Protein AF-A0A2D7C569-F1 (afdb_monomer_lite)

Foldseek 3Di:
DVVLVVQLVVLVVVLVVLVVVLVVLVVVLVVLVVLLVVLVVVLVVQCVVCVVVVPPVSVVVSVVSNVVSVVVNVVSVVVSVVSVVVSVVSVVVSVVSVVSSVVSVVVVVVVVVVVVVVVVVVVVVVVVVVVVVVVVVVVVVD

pLDDT: mean 93.2, std 8.25, range [52.56, 98.56]

Radius of gyration: 34.79 Å; chains: 1; bounding box: 81×16×100 Å

Structure (mmCIF, N/CA/C/O backbone):
data_AF-A0A2D7C569-F1
#
_entry.id   AF-A0A2D7C569-F1
#
loop_
_atom_site.group_PDB
_atom_site.id
_atom_site.type_symbol
_atom_site.label_atom_id
_atom_site.label_alt_id
_atom_site.label_comp_id
_atom_site.label_asym_id
_atom_site.label_entity_id
_atom_site.label_seq_id
_atom_site.pdbx_PDB_ins_code
_atom_site.Cartn_x
_atom_site.Cartn_y
_atom_site.Cartn_z
_atom_site.occupancy
_atom_site.B_iso_or_equiv
_atom_site.auth_seq_id
_atom_site.auth_comp_id
_atom_site.auth_asym_id
_atom_site.auth_atom_id
_atom_site.pdbx_PDB_model_num
ATOM 1 N N . MET A 1 1 ? -16.279 5.505 28.452 1.00 74.62 1 MET A N 1
ATOM 2 C CA . MET A 1 1 ? -16.668 5.076 27.087 1.00 74.62 1 MET A CA 1
ATOM 3 C C . MET A 1 1 ? -16.057 5.998 26.028 1.00 74.62 1 MET A C 1
ATOM 5 O O . MET A 1 1 ? -15.433 5.485 25.110 1.00 74.62 1 MET A O 1
ATOM 9 N N . LYS A 1 2 ? -16.124 7.328 26.220 1.00 80.00 2 LYS A N 1
ATOM 10 C CA . LYS A 1 2 ? -15.509 8.345 25.340 1.00 80.00 2 LYS A CA 1
ATOM 11 C C . LYS A 1 2 ? -14.019 8.099 25.031 1.00 80.00 2 LYS A C 1
ATOM 13 O O . LYS A 1 2 ? -13.652 8.060 23.868 1.00 80.00 2 LYS A O 1
ATOM 18 N N . THR A 1 3 ? -13.184 7.818 26.037 1.00 91.88 3 THR A N 1
ATOM 19 C CA . THR A 1 3 ? -11.740 7.557 25.838 1.00 91.88 3 THR A CA 1
ATOM 20 C C . THR A 1 3 ? -11.459 6.365 24.920 1.00 91.88 3 THR A C 1
ATOM 22 O O . THR A 1 3 ? -10.627 6.453 24.027 1.00 91.88 3 THR A O 1
ATOM 25 N N . LEU A 1 4 ? -12.184 5.256 25.098 1.00 92.12 4 LEU A N 1
ATOM 26 C CA . LEU A 1 4 ? -12.000 4.048 24.291 1.00 92.12 4 LEU A CA 1
ATOM 27 C C . LEU A 1 4 ? -12.471 4.251 22.842 1.00 92.12 4 LEU A C 1
ATOM 29 O O . LEU A 1 4 ? -11.834 3.769 21.913 1.00 92.12 4 LEU A O 1
ATOM 33 N N . GLN A 1 5 ? -13.541 5.025 22.643 1.00 93.88 5 GLN A N 1
ATOM 34 C CA . GLN A 1 5 ? -13.978 5.444 21.309 1.00 93.88 5 GLN A CA 1
ATOM 35 C C . GLN A 1 5 ? -12.937 6.336 20.623 1.00 93.88 5 GLN A C 1
ATOM 37 O O . GLN A 1 5 ? -12.692 6.167 19.433 1.00 93.88 5 GLN A O 1
ATOM 42 N N . SER A 1 6 ? -12.294 7.252 21.355 1.00 96.75 6 SER A N 1
ATOM 43 C CA . SER A 1 6 ? -11.195 8.059 20.810 1.00 96.75 6 SER A CA 1
ATOM 44 C C . SER A 1 6 ? -10.006 7.193 20.388 1.00 96.75 6 SER A C 1
ATOM 46 O O . SER A 1 6 ? -9.480 7.390 19.297 1.00 96.75 6 SER A O 1
ATOM 48 N N . LEU A 1 7 ? -9.624 6.197 21.196 1.00 96.31 7 LEU A N 1
ATOM 49 C CA . LEU A 1 7 ? -8.563 5.246 20.838 1.00 96.31 7 LEU A CA 1
ATOM 50 C C . LEU A 1 7 ? -8.908 4.450 19.574 1.00 96.31 7 LEU A C 1
ATOM 52 O O . LEU A 1 7 ? -8.073 4.335 18.681 1.00 96.31 7 LEU A O 1
ATOM 56 N N . TYR A 1 8 ? -10.149 3.974 19.451 1.00 97.50 8 TYR A N 1
ATOM 57 C CA . TYR A 1 8 ? -10.613 3.291 18.242 1.00 97.50 8 TYR A CA 1
ATOM 58 C C . TYR A 1 8 ? -10.558 4.191 16.999 1.00 97.50 8 TYR A C 1
ATOM 60 O O . TYR A 1 8 ? -10.099 3.752 15.944 1.00 97.50 8 TYR A O 1
ATOM 68 N N . LYS A 1 9 ? -10.959 5.465 17.116 1.00 97.75 9 LYS A N 1
ATOM 69 C CA . LYS A 1 9 ? -10.851 6.442 16.019 1.00 97.75 9 LYS A CA 1
ATOM 70 C C . LYS A 1 9 ? -9.401 6.663 15.593 1.00 97.75 9 LYS A C 1
ATOM 72 O O . LYS A 1 9 ? -9.109 6.644 14.403 1.00 97.75 9 LYS A O 1
ATOM 77 N N . ILE A 1 10 ? -8.492 6.824 16.555 1.00 97.81 10 ILE A N 1
ATOM 78 C CA . ILE A 1 10 ? -7.057 6.976 16.277 1.00 97.81 10 ILE A CA 1
ATOM 79 C C . ILE A 1 10 ? -6.510 5.729 15.572 1.00 97.81 10 ILE A C 1
ATOM 81 O O . ILE A 1 10 ? -5.794 5.854 14.582 1.00 97.81 10 ILE A O 1
ATOM 85 N N . ALA A 1 11 ? -6.851 4.531 16.054 1.00 97.62 11 ALA A N 1
ATOM 86 C CA . ALA A 1 11 ? -6.409 3.280 15.441 1.00 97.62 11 ALA A CA 1
ATOM 87 C C . ALA A 1 11 ? -6.949 3.114 14.012 1.00 97.62 11 ALA A C 1
ATOM 89 O O . ALA A 1 11 ? -6.199 2.726 13.122 1.00 97.62 11 ALA A O 1
ATOM 90 N N . THR A 1 12 ? -8.213 3.479 13.780 1.00 98.19 12 THR A N 1
ATOM 91 C CA . THR A 1 12 ? -8.836 3.473 12.445 1.00 98.19 12 THR A CA 1
ATOM 92 C C . THR A 1 12 ? -8.082 4.393 11.489 1.00 98.19 12 THR A C 1
ATOM 94 O O . THR A 1 12 ? -7.642 3.945 10.436 1.00 98.19 12 THR A O 1
ATOM 97 N N . LYS A 1 13 ? -7.800 5.632 11.911 1.00 98.38 13 LYS A N 1
ATOM 98 C CA . LYS A 1 13 ? -7.028 6.580 11.100 1.00 98.38 13 LYS A CA 1
ATOM 99 C C . LYS A 1 13 ? -5.634 6.046 10.752 1.00 98.38 13 LYS A C 1
ATOM 101 O O . LYS A 1 13 ? -5.189 6.152 9.619 1.00 98.38 13 LYS A O 1
ATOM 106 N N . LYS A 1 14 ? -4.940 5.420 11.709 1.00 98.06 14 LYS A N 1
ATOM 107 C CA . LYS A 1 14 ? -3.621 4.811 11.459 1.00 98.06 14 LYS A CA 1
ATOM 108 C C . LYS A 1 14 ? -3.678 3.658 10.451 1.00 98.06 14 LYS A C 1
ATOM 110 O O . LYS A 1 14 ? -2.685 3.421 9.760 1.00 98.06 14 LYS A O 1
ATOM 115 N N . VAL A 1 15 ? -4.778 2.903 10.417 1.00 98.56 15 VAL A N 1
ATOM 116 C CA . VAL A 1 15 ? -5.010 1.839 9.429 1.00 98.56 15 VAL A CA 1
ATOM 117 C C . VAL A 1 15 ? -5.213 2.448 8.044 1.00 98.56 15 VAL A C 1
ATOM 119 O O . VAL A 1 15 ? -4.525 2.029 7.117 1.00 98.56 15 VAL A O 1
ATOM 122 N N . GLU A 1 16 ? -6.061 3.471 7.927 1.00 98.44 16 GLU A N 1
ATOM 123 C CA . GLU A 1 16 ? -6.299 4.212 6.679 1.00 98.44 16 GLU A CA 1
ATOM 124 C C . GLU A 1 16 ? -4.998 4.818 6.133 1.00 98.44 16 GLU A C 1
ATOM 126 O O . GLU A 1 16 ? -4.612 4.539 5.001 1.00 98.44 16 GLU A O 1
ATOM 131 N N . GLU A 1 17 ? -4.238 5.529 6.973 1.00 98.25 17 GLU A N 1
ATOM 132 C CA . GLU A 1 17 ? -2.933 6.099 6.607 1.00 98.25 17 GLU A CA 1
ATOM 133 C C . GLU A 1 17 ? -1.962 5.012 6.092 1.00 98.25 17 GLU A C 1
ATOM 135 O O . GLU A 1 17 ? -1.253 5.211 5.107 1.00 98.25 17 GLU A O 1
ATOM 140 N N . SER A 1 18 ? -1.944 3.822 6.708 1.00 98.00 18 SER A N 1
ATOM 141 C CA . SER A 1 18 ? -1.126 2.701 6.217 1.00 98.00 18 SER A CA 1
ATOM 142 C C . SER A 1 18 ? -1.610 2.121 4.891 1.00 98.00 18 SER A C 1
ATOM 144 O O . SER A 1 18 ? -0.783 1.714 4.075 1.00 98.00 18 SER A O 1
ATOM 146 N N . GLN A 1 19 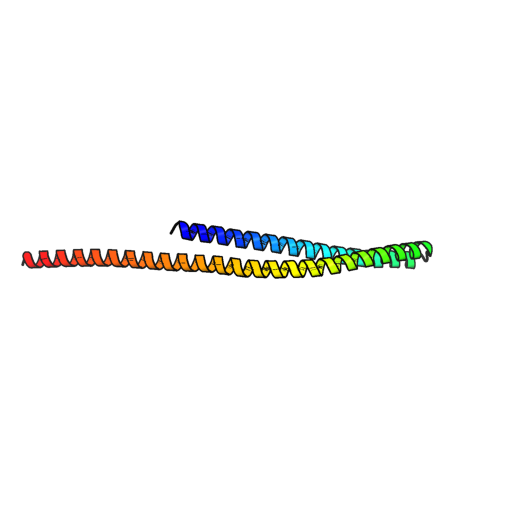? -2.921 2.055 4.670 1.00 98.31 19 GLN A N 1
ATOM 147 C CA . GLN A 1 19 ? -3.488 1.590 3.405 1.00 98.31 19 GLN A CA 1
ATOM 148 C C . GLN A 1 19 ? -3.154 2.559 2.268 1.00 98.31 19 GLN A C 1
ATOM 150 O O . GLN A 1 19 ? -2.750 2.112 1.195 1.00 98.31 19 GLN A O 1
ATOM 155 N N . GLU A 1 20 ? -3.230 3.867 2.516 1.00 98.50 20 GL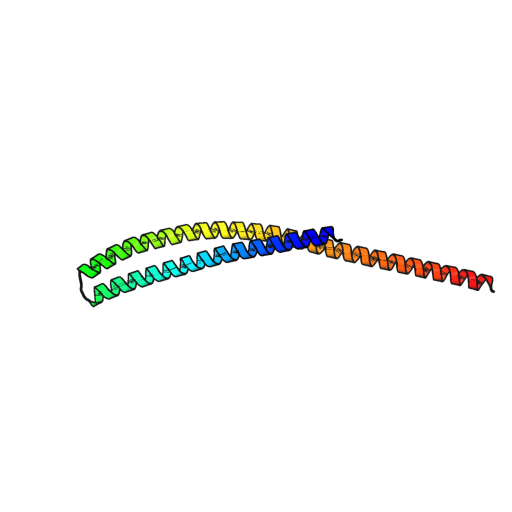U A N 1
ATOM 156 C CA . GLU A 1 20 ? -2.830 4.896 1.553 1.00 98.50 20 GLU A CA 1
ATOM 157 C C . GLU A 1 20 ? -1.340 4.816 1.200 1.00 98.50 20 GLU A C 1
ATOM 159 O O . GLU A 1 20 ? -0.971 4.883 0.027 1.00 98.50 20 GLU A O 1
ATOM 164 N N . GLU A 1 21 ? -0.462 4.643 2.194 1.00 97.50 21 GLU A N 1
ATOM 165 C CA . GLU A 1 21 ? 0.975 4.455 1.956 1.00 97.50 21 GLU A CA 1
ATOM 166 C C . GLU A 1 21 ? 1.256 3.217 1.093 1.00 97.50 21 GLU A C 1
ATOM 168 O O . GLU A 1 21 ? 2.075 3.272 0.175 1.00 97.50 21 GLU A O 1
ATOM 173 N N . ILE A 1 22 ? 0.566 2.105 1.364 1.00 98.44 22 ILE A N 1
ATOM 174 C CA . ILE A 1 22 ? 0.669 0.880 0.563 1.00 98.44 22 ILE A CA 1
ATOM 175 C C . ILE A 1 22 ? 0.197 1.130 -0.870 1.00 98.44 22 ILE A C 1
ATOM 177 O O . ILE A 1 22 ? 0.885 0.724 -1.805 1.00 98.44 22 ILE A O 1
ATOM 181 N N . ALA A 1 23 ? -0.938 1.809 -1.051 1.00 98.44 23 ALA A N 1
ATOM 182 C CA . ALA A 1 23 ? -1.479 2.119 -2.370 1.00 98.44 23 ALA A CA 1
ATOM 183 C C . ALA A 1 23 ? -0.495 2.954 -3.203 1.00 98.44 23 ALA A C 1
ATOM 185 O O . ALA A 1 23 ? -0.251 2.625 -4.361 1.00 98.44 23 ALA A O 1
ATOM 186 N N . LYS A 1 24 ? 0.149 3.961 -2.598 1.00 98.25 24 LYS A N 1
ATOM 187 C CA . LYS A 1 24 ? 1.187 4.773 -3.259 1.00 98.25 24 LYS A CA 1
ATOM 188 C C . LYS A 1 24 ? 2.379 3.935 -3.723 1.00 98.25 24 LYS A C 1
ATOM 190 O O . LYS A 1 24 ? 2.870 4.135 -4.827 1.00 98.25 24 LYS A O 1
ATOM 195 N N . ILE A 1 25 ? 2.842 2.984 -2.908 1.00 98.00 25 ILE A N 1
ATOM 196 C CA . ILE A 1 25 ? 3.952 2.096 -3.294 1.00 98.00 25 ILE A CA 1
ATOM 197 C C . ILE A 1 25 ? 3.541 1.191 -4.459 1.00 98.00 25 ILE A C 1
ATOM 199 O O . ILE A 1 25 ? 4.317 1.004 -5.393 1.00 98.00 25 ILE A O 1
ATOM 203 N N . VAL A 1 26 ? 2.325 0.642 -4.416 1.00 98.25 26 VAL A N 1
ATOM 204 C CA . VAL A 1 26 ? 1.793 -0.197 -5.499 1.00 98.25 26 VAL A CA 1
ATOM 205 C C . VAL A 1 26 ? 1.688 0.593 -6.804 1.00 98.25 26 VAL A C 1
ATOM 207 O O . VAL A 1 26 ? 2.094 0.079 -7.842 1.00 98.25 26 VAL A O 1
ATOM 210 N N . ASP A 1 27 ? 1.224 1.841 -6.752 1.00 98.31 27 ASP A N 1
ATOM 211 C CA . ASP A 1 27 ? 1.152 2.717 -7.925 1.00 98.31 27 ASP A CA 1
ATOM 212 C C . ASP A 1 27 ? 2.542 2.997 -8.519 1.00 98.31 27 ASP A C 1
ATOM 214 O O . ASP A 1 27 ? 2.763 2.807 -9.712 1.00 98.31 27 ASP A O 1
ATOM 218 N N . VAL A 1 28 ? 3.529 3.332 -7.680 1.00 97.06 28 VAL A N 1
ATOM 219 C CA . VAL A 1 28 ? 4.923 3.513 -8.126 1.00 97.06 28 VAL A CA 1
ATOM 220 C C . VAL A 1 28 ? 5.472 2.241 -8.783 1.00 97.06 28 VAL A C 1
ATOM 222 O O . VAL A 1 28 ? 6.128 2.314 -9.822 1.00 97.06 28 VAL A O 1
ATOM 225 N N . MET A 1 29 ? 5.193 1.064 -8.218 1.00 97.94 29 MET A N 1
ATOM 226 C CA . MET A 1 29 ? 5.603 -0.208 -8.819 1.00 97.94 29 MET A CA 1
ATOM 227 C C . MET A 1 29 ? 4.936 -0.448 -10.180 1.00 97.94 29 MET A C 1
ATOM 229 O O . MET A 1 29 ? 5.604 -0.922 -11.097 1.00 97.94 29 MET A O 1
ATOM 233 N N . GLN A 1 30 ? 3.664 -0.078 -10.338 1.00 97.94 30 GLN A N 1
ATOM 234 C CA . GLN A 1 30 ? 2.969 -0.172 -11.622 1.00 97.94 30 GLN A CA 1
ATOM 235 C C . GLN A 1 30 ? 3.583 0.777 -12.661 1.00 97.94 30 GLN A C 1
ATOM 237 O O . GLN A 1 30 ? 3.834 0.374 -13.794 1.00 97.94 30 GLN A O 1
ATOM 242 N N . GLN A 1 31 ? 3.912 2.011 -12.270 1.00 97.88 31 GLN A N 1
ATOM 243 C CA . GLN A 1 31 ? 4.599 2.964 -13.148 1.00 97.88 31 GLN A CA 1
ATOM 244 C C . GLN A 1 31 ? 5.973 2.438 -13.600 1.00 97.88 31 GLN A C 1
ATOM 246 O O . GLN A 1 31 ? 6.364 2.628 -14.754 1.00 97.88 31 GLN A O 1
ATOM 251 N N . MET A 1 32 ? 6.693 1.735 -12.719 1.00 98.00 32 MET A N 1
ATOM 252 C CA . MET A 1 32 ? 7.944 1.050 -13.057 1.00 98.00 32 MET A CA 1
ATOM 253 C C . MET A 1 32 ? 7.731 -0.083 -14.074 1.00 98.00 32 MET A C 1
ATOM 255 O O . MET A 1 32 ? 8.529 -0.215 -15.003 1.00 98.00 32 MET A O 1
ATOM 259 N N . ASP A 1 33 ? 6.686 -0.902 -13.915 1.00 97.25 33 ASP A N 1
ATOM 260 C CA . ASP A 1 33 ? 6.327 -1.962 -14.873 1.00 97.25 33 ASP A CA 1
ATOM 261 C C . ASP A 1 33 ? 5.966 -1.374 -16.250 1.00 97.25 33 ASP A C 1
ATOM 263 O O . ASP A 1 33 ? 6.408 -1.868 -17.293 1.00 97.25 33 ASP A O 1
ATOM 267 N N . ASP A 1 34 ? 5.207 -0.280 -16.263 1.00 98.06 34 ASP A N 1
ATOM 268 C CA . ASP A 1 34 ? 4.809 0.408 -17.490 1.00 98.06 34 ASP A CA 1
ATOM 269 C C . ASP A 1 34 ? 6.010 1.053 -18.193 1.00 98.06 34 ASP A C 1
ATOM 271 O O . ASP A 1 34 ? 6.103 1.024 -19.424 1.00 98.06 34 ASP A O 1
ATOM 275 N N . ARG A 1 35 ? 6.955 1.620 -17.431 1.00 97.81 35 ARG A N 1
ATOM 276 C CA . ARG A 1 35 ? 8.188 2.201 -17.978 1.00 97.81 35 ARG A CA 1
ATOM 277 C C . ARG A 1 35 ? 9.088 1.136 -18.596 1.00 97.81 35 ARG A C 1
ATOM 279 O O . ARG A 1 35 ? 9.550 1.344 -19.716 1.00 97.81 35 ARG A O 1
ATOM 286 N N . GLU A 1 36 ? 9.287 0.006 -17.917 1.00 98.00 36 GLU A N 1
ATOM 287 C CA . GLU A 1 36 ? 10.033 -1.139 -18.459 1.00 98.00 36 GLU A CA 1
ATOM 288 C C . GLU A 1 36 ? 9.419 -1.607 -19.784 1.00 98.00 36 GLU A C 1
ATOM 290 O O . GLU A 1 36 ? 10.123 -1.733 -20.785 1.00 98.00 36 GLU A O 1
ATOM 295 N N . ARG A 1 37 ? 8.093 -1.786 -19.827 1.00 98.06 37 ARG A N 1
ATOM 296 C CA . ARG A 1 37 ? 7.390 -2.203 -21.047 1.00 98.06 37 ARG A CA 1
ATOM 297 C C . ARG A 1 37 ? 7.557 -1.201 -22.187 1.00 98.06 37 ARG A C 1
ATOM 299 O O . ARG A 1 37 ? 7.773 -1.601 -23.326 1.00 98.06 37 ARG A O 1
ATOM 306 N N . LYS A 1 38 ? 7.469 0.100 -21.892 1.00 98.00 38 LYS A N 1
ATOM 307 C CA . LYS A 1 38 ? 7.693 1.157 -22.889 1.00 98.00 38 LYS A CA 1
ATOM 308 C C . LYS A 1 38 ? 9.110 1.107 -23.454 1.00 98.00 38 LYS A C 1
ATOM 310 O O . LYS A 1 38 ? 9.253 1.201 -24.665 1.00 98.00 38 LYS A O 1
ATOM 315 N N . LEU A 1 39 ? 10.123 0.934 -22.606 1.00 97.75 39 LEU A N 1
ATOM 316 C CA . LEU A 1 39 ? 11.517 0.827 -23.045 1.00 97.75 39 LEU A CA 1
ATOM 317 C C . LEU A 1 39 ? 11.734 -0.399 -23.934 1.00 97.75 39 LEU A C 1
ATOM 319 O O . LEU A 1 39 ? 12.324 -0.267 -24.999 1.00 97.75 39 LEU A O 1
ATOM 323 N N . LEU A 1 40 ? 11.202 -1.562 -23.548 1.00 96.94 40 LEU A N 1
ATOM 324 C CA . LEU A 1 40 ? 11.287 -2.779 -24.363 1.00 96.94 40 LEU A CA 1
ATOM 325 C C . LEU A 1 40 ? 10.649 -2.583 -25.745 1.00 96.94 40 LEU A C 1
ATOM 327 O O . LEU A 1 40 ? 11.297 -2.828 -26.758 1.00 96.94 40 LEU A O 1
ATOM 331 N N . ASN A 1 41 ? 9.435 -2.032 -25.797 1.00 97.19 41 ASN A N 1
ATOM 332 C CA . ASN A 1 41 ? 8.758 -1.756 -27.065 1.00 97.19 41 ASN A CA 1
ATOM 333 C C . ASN A 1 41 ? 9.513 -0.730 -27.927 1.00 97.19 41 ASN A C 1
ATOM 335 O O . ASN A 1 41 ? 9.512 -0.834 -29.151 1.00 97.19 41 ASN A O 1
ATOM 339 N N . GLN A 1 42 ? 10.140 0.275 -27.305 1.00 96.38 42 GLN A N 1
ATOM 340 C CA . GLN A 1 42 ? 10.959 1.259 -28.015 1.00 96.38 42 GLN A CA 1
ATOM 341 C C . GLN A 1 42 ? 12.215 0.616 -28.605 1.00 96.38 42 GLN A C 1
ATOM 343 O O . GLN A 1 42 ? 12.541 0.891 -29.752 1.00 96.38 42 GLN A O 1
ATOM 348 N N . ILE A 1 43 ? 12.888 -0.271 -27.865 1.00 95.31 43 ILE A N 1
ATOM 349 C CA . ILE A 1 43 ? 14.040 -1.024 -28.382 1.00 95.31 43 ILE A CA 1
ATOM 350 C C . ILE A 1 43 ? 13.637 -1.812 -29.633 1.00 95.31 43 ILE A C 1
ATOM 352 O O . ILE A 1 43 ? 14.308 -1.709 -30.661 1.00 95.31 43 ILE A O 1
ATOM 356 N N . ASP A 1 44 ? 12.535 -2.560 -29.559 1.00 94.81 44 ASP A N 1
ATOM 357 C CA . ASP A 1 44 ? 12.050 -3.375 -30.677 1.00 94.81 44 ASP A CA 1
ATOM 358 C C . ASP A 1 44 ? 11.686 -2.513 -31.893 1.00 94.81 44 ASP A C 1
ATOM 360 O O . ASP A 1 44 ? 12.017 -2.862 -33.028 1.00 94.81 44 ASP A O 1
ATOM 364 N N . TYR A 1 45 ? 11.056 -1.358 -31.660 1.00 94.50 45 TYR A N 1
AT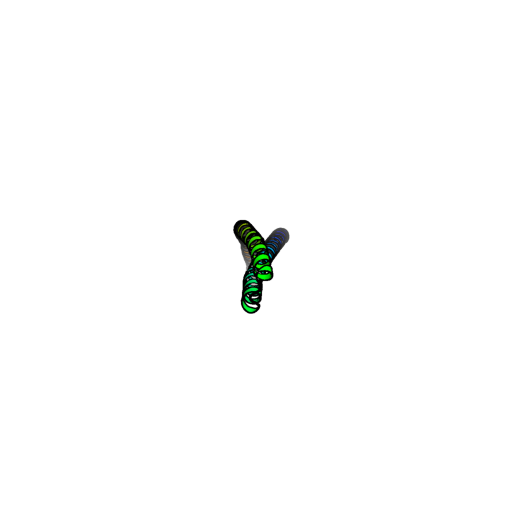OM 365 C CA . TYR A 1 45 ? 10.726 -0.396 -32.709 1.00 94.50 45 TYR A CA 1
ATOM 366 C C . TYR A 1 45 ? 11.975 0.144 -33.416 1.00 94.50 45 TYR A C 1
ATOM 368 O O . TYR A 1 45 ? 12.028 0.126 -34.645 1.00 94.50 45 TYR A O 1
ATOM 376 N N . GLU A 1 46 ? 12.990 0.587 -32.668 1.00 92.25 46 GLU A N 1
ATOM 377 C CA . GLU A 1 46 ? 14.207 1.159 -33.257 1.00 92.25 46 GLU A CA 1
ATOM 378 C C . GLU A 1 46 ? 14.979 0.122 -34.087 1.00 92.25 46 GLU A C 1
ATOM 380 O O . GLU A 1 46 ? 15.403 0.411 -35.209 1.00 92.25 46 GLU A O 1
ATOM 385 N N . TYR A 1 47 ? 15.101 -1.118 -33.596 1.00 91.19 47 TYR A N 1
ATOM 386 C CA . TYR A 1 47 ? 15.712 -2.198 -34.377 1.00 91.19 47 TYR A CA 1
ATOM 387 C C . TYR A 1 47 ? 14.881 -2.582 -35.602 1.00 91.19 47 TYR A C 1
ATOM 389 O O . TYR A 1 47 ? 15.445 -2.802 -36.678 1.00 91.19 47 TYR A O 1
ATOM 397 N N . GLY A 1 48 ? 13.554 -2.658 -35.471 1.00 90.88 48 GLY A N 1
ATOM 398 C CA . GLY A 1 48 ? 12.656 -2.939 -36.590 1.00 90.88 48 GLY A CA 1
ATOM 399 C C . GLY A 1 48 ? 12.765 -1.879 -37.686 1.00 90.88 48 GLY A C 1
ATOM 400 O O . GLY A 1 48 ? 12.894 -2.215 -38.865 1.00 90.88 48 GLY A O 1
ATOM 401 N N . ASN A 1 49 ? 12.810 -0.604 -37.294 1.00 91.00 49 ASN A N 1
ATOM 402 C CA . ASN A 1 49 ? 12.974 0.519 -38.207 1.00 91.00 49 ASN A CA 1
ATOM 403 C C . ASN A 1 49 ? 14.332 0.466 -38.928 1.00 91.00 49 ASN A C 1
ATOM 405 O O . ASN A 1 49 ? 14.365 0.468 -40.159 1.00 91.00 49 ASN A O 1
ATOM 409 N N . ALA A 1 50 ? 15.436 0.308 -38.189 1.00 89.94 50 ALA A N 1
ATOM 410 C CA . ALA A 1 50 ? 16.777 0.188 -38.768 1.00 89.94 50 ALA A CA 1
ATOM 411 C C . ALA A 1 50 ? 16.891 -0.985 -39.761 1.00 89.94 50 ALA A C 1
ATOM 413 O O . ALA A 1 50 ? 17.459 -0.836 -40.845 1.00 89.94 50 ALA A O 1
ATOM 414 N N . THR A 1 51 ? 16.276 -2.127 -39.427 1.00 90.44 51 THR A N 1
ATOM 415 C CA . THR A 1 51 ? 16.216 -3.312 -40.299 1.00 90.44 51 THR A CA 1
ATOM 416 C C . THR A 1 51 ? 15.442 -3.031 -41.579 1.00 90.44 51 THR A C 1
ATOM 418 O O . THR A 1 51 ? 15.927 -3.320 -42.672 1.00 90.44 51 THR A O 1
ATOM 421 N N . SER A 1 52 ? 14.254 -2.434 -41.461 1.00 91.06 52 SER A N 1
ATOM 422 C CA . SER A 1 52 ? 13.388 -2.154 -42.610 1.00 91.06 52 SER A CA 1
ATOM 423 C C . SER A 1 52 ? 14.015 -1.185 -43.616 1.00 91.06 52 SER A C 1
ATOM 425 O O . SER A 1 52 ? 13.800 -1.326 -44.818 1.00 91.06 52 SER A O 1
ATOM 427 N N . GLN A 1 53 ? 14.829 -0.242 -43.136 1.00 89.12 53 GLN A N 1
ATOM 428 C CA . GLN A 1 53 ? 15.506 0.751 -43.971 1.00 89.12 53 GLN A CA 1
ATOM 429 C C . GLN A 1 53 ? 16.875 0.278 -44.478 1.00 89.12 53 GLN A C 1
ATOM 431 O O . GLN A 1 53 ? 17.473 0.952 -45.312 1.00 89.12 53 GLN A O 1
ATOM 436 N N . SER A 1 54 ? 17.372 -0.877 -44.007 1.00 87.62 54 SER A N 1
ATOM 437 C CA . SER A 1 54 ? 18.724 -1.379 -44.305 1.00 87.62 54 SER A CA 1
ATOM 438 C C . SER A 1 54 ? 19.824 -0.334 -44.050 1.00 87.62 54 SER A C 1
ATOM 440 O O . SER A 1 54 ? 20.843 -0.302 -44.741 1.00 87.62 54 SER A O 1
ATOM 442 N N . ASP A 1 55 ? 19.620 0.534 -43.056 1.00 90.56 55 ASP A N 1
ATOM 443 C CA . ASP A 1 55 ? 20.499 1.665 -42.768 1.00 90.56 55 ASP A CA 1
ATOM 444 C C . ASP A 1 55 ? 21.453 1.318 -41.615 1.00 90.56 55 ASP A C 1
ATOM 446 O O . ASP A 1 55 ? 21.065 1.200 -40.448 1.00 90.56 55 ASP A O 1
ATOM 450 N N . ALA A 1 56 ? 22.736 1.161 -41.948 1.00 87.75 56 ALA A N 1
ATOM 451 C CA . ALA A 1 56 ? 23.788 0.818 -40.996 1.00 87.75 56 ALA A CA 1
ATOM 452 C C . ALA A 1 56 ? 24.019 1.895 -39.917 1.00 87.75 56 ALA A C 1
ATOM 454 O O . ALA A 1 56 ? 24.401 1.563 -38.790 1.00 87.75 56 ALA A O 1
ATOM 455 N N . LEU A 1 57 ? 23.781 3.176 -40.225 1.00 90.38 57 LEU A N 1
ATOM 456 C CA . LEU A 1 57 ? 23.870 4.251 -39.237 1.00 90.38 57 LEU A CA 1
ATOM 457 C C . LEU A 1 57 ? 22.710 4.149 -38.248 1.00 90.38 57 LEU A C 1
ATOM 459 O O . LEU A 1 57 ? 22.949 4.194 -37.039 1.00 90.38 57 LEU A O 1
ATOM 463 N N . LEU A 1 58 ? 21.482 3.933 -38.733 1.00 89.62 58 LEU A N 1
ATOM 464 C CA . LEU A 1 58 ? 20.322 3.717 -37.860 1.00 89.62 58 LEU A CA 1
ATOM 465 C C . LEU A 1 58 ? 20.500 2.485 -36.970 1.00 89.62 58 LEU A C 1
ATOM 467 O O . LEU A 1 58 ? 20.192 2.552 -35.783 1.00 89.62 58 LEU A O 1
ATOM 471 N N . TYR A 1 59 ? 21.085 1.401 -37.486 1.00 90.62 59 TYR A N 1
ATOM 472 C CA . TYR A 1 59 ? 21.431 0.230 -36.672 1.00 90.62 59 TYR A CA 1
ATOM 473 C C . TYR A 1 59 ? 22.409 0.556 -35.540 1.00 90.62 59 TYR A C 1
ATOM 475 O O . TYR A 1 59 ? 22.232 0.089 -34.414 1.00 90.62 59 TYR A O 1
ATOM 483 N N . SER A 1 60 ? 23.432 1.371 -35.811 1.00 91.69 60 SER A N 1
ATOM 484 C CA . SER A 1 60 ? 24.391 1.807 -34.790 1.00 91.69 60 SER A CA 1
ATOM 485 C C . SER A 1 60 ? 23.721 2.654 -33.700 1.00 91.69 60 SER A C 1
ATOM 487 O O . SER A 1 60 ? 23.968 2.451 -32.507 1.00 91.69 60 SER A O 1
ATOM 489 N N . PHE A 1 61 ? 22.823 3.570 -34.085 1.00 91.62 61 PHE A N 1
ATOM 490 C CA . PHE A 1 61 ? 22.044 4.365 -33.131 1.00 91.62 61 PHE A CA 1
ATOM 491 C C . PHE A 1 61 ? 21.080 3.505 -32.306 1.00 91.62 61 PHE A C 1
ATOM 493 O O . PHE A 1 61 ? 21.045 3.656 -31.083 1.00 91.62 61 PHE A O 1
ATOM 500 N N . ALA A 1 62 ? 20.370 2.567 -32.939 1.00 92.38 62 ALA A N 1
ATOM 501 C CA . ALA A 1 62 ? 19.498 1.611 -32.258 1.00 92.38 62 ALA A CA 1
ATOM 502 C C . ALA A 1 62 ? 20.278 0.757 -31.242 1.00 92.38 62 ALA A C 1
ATOM 504 O O . ALA A 1 62 ? 19.810 0.550 -30.123 1.00 92.38 62 ALA A O 1
ATOM 505 N N . GLY A 1 63 ? 21.506 0.345 -31.581 1.00 92.75 63 GLY A N 1
ATOM 506 C CA . GLY A 1 63 ? 22.415 -0.357 -30.671 1.00 92.75 63 GLY A CA 1
ATOM 507 C C . GLY A 1 63 ? 22.718 0.433 -29.397 1.00 92.75 63 GLY A C 1
ATOM 508 O O . GLY A 1 63 ? 22.493 -0.062 -28.292 1.00 92.75 63 GLY A O 1
ATOM 509 N N . LYS A 1 64 ? 23.147 1.693 -29.540 1.00 93.81 64 LYS A N 1
ATOM 510 C CA . LYS A 1 64 ? 23.447 2.578 -28.398 1.00 93.81 64 LYS A CA 1
ATOM 511 C C . LYS A 1 64 ? 22.211 2.886 -27.553 1.00 93.81 64 LYS A C 1
ATOM 513 O O . LYS A 1 64 ? 22.284 2.911 -26.326 1.00 93.81 64 LYS A O 1
ATOM 518 N N . PHE A 1 65 ? 21.071 3.125 -28.201 1.00 94.31 65 PHE A N 1
ATOM 519 C CA . PHE A 1 65 ? 19.801 3.322 -27.506 1.00 94.31 65 PHE A CA 1
ATOM 520 C C . PHE A 1 65 ? 19.399 2.071 -26.713 1.00 94.31 65 PHE A C 1
ATOM 522 O O . PHE A 1 65 ? 18.964 2.184 -25.566 1.00 94.31 65 PHE A O 1
ATOM 529 N N . SER A 1 66 ? 19.581 0.884 -27.300 1.00 95.69 66 SER A N 1
ATOM 530 C CA . SER A 1 66 ? 19.282 -0.397 -26.662 1.00 95.69 66 SER A CA 1
ATOM 531 C C . SER A 1 66 ? 20.134 -0.647 -25.428 1.00 95.69 66 SER A C 1
ATOM 533 O O . SER A 1 66 ? 19.593 -1.065 -24.410 1.00 95.69 66 SER A O 1
ATOM 535 N N . GLU A 1 67 ? 21.435 -0.371 -25.500 1.00 95.94 67 GLU A N 1
ATOM 536 C CA . GLU A 1 67 ? 22.352 -0.504 -24.365 1.00 95.94 67 GLU A CA 1
ATOM 537 C C . GLU A 1 67 ? 21.903 0.379 -23.196 1.00 95.94 67 GLU A C 1
ATOM 539 O O . GLU A 1 67 ? 21.562 -0.133 -22.133 1.00 95.94 67 GLU A O 1
ATOM 544 N N . LYS A 1 68 ? 21.723 1.683 -23.441 1.00 96.25 68 LYS A N 1
ATOM 545 C CA . LYS A 1 68 ? 21.242 2.620 -22.416 1.00 96.25 68 LYS A CA 1
ATOM 546 C C . LYS A 1 68 ? 19.875 2.225 -21.844 1.00 96.25 68 LYS A C 1
ATOM 548 O O . LYS A 1 68 ? 19.630 2.362 -20.648 1.00 96.25 68 LYS A O 1
ATOM 553 N N . SER A 1 69 ? 18.965 1.756 -22.695 1.00 97.00 69 SER A N 1
ATOM 554 C CA . SER A 1 69 ? 17.629 1.332 -22.267 1.00 97.00 69 SER A CA 1
ATOM 555 C C . SER A 1 69 ? 17.676 0.055 -21.426 1.00 97.00 69 SER A C 1
ATOM 557 O O . SER A 1 69 ? 16.872 -0.096 -20.511 1.00 97.00 69 SER A O 1
ATOM 559 N N . LYS A 1 70 ? 18.613 -0.862 -21.702 1.00 96.38 70 LYS A N 1
ATOM 560 C CA . LYS A 1 70 ? 18.835 -2.065 -20.889 1.00 96.38 70 LYS A CA 1
ATOM 561 C C . LYS A 1 70 ? 19.382 -1.719 -19.508 1.00 96.38 70 LYS A C 1
ATOM 563 O O . LYS A 1 70 ? 18.892 -2.299 -18.541 1.00 96.38 70 LYS A O 1
ATOM 568 N N . ASP A 1 71 ? 20.295 -0.755 -19.417 1.00 97.69 71 ASP A N 1
ATOM 569 C CA . ASP A 1 71 ? 20.790 -0.250 -18.130 1.00 97.69 71 ASP A CA 1
ATOM 570 C C . ASP A 1 71 ? 19.637 0.342 -17.301 1.00 97.69 71 ASP A C 1
ATOM 572 O O . ASP A 1 71 ? 19.432 -0.038 -16.149 1.00 97.69 71 ASP A O 1
ATOM 576 N N . GLU A 1 72 ? 18.795 1.187 -17.915 1.00 97.62 72 GLU A N 1
ATOM 577 C CA . GLU A 1 72 ? 17.614 1.758 -17.245 1.00 97.62 72 GLU A CA 1
ATOM 578 C C . GLU A 1 72 ? 16.623 0.664 -16.799 1.00 97.62 72 GLU A C 1
ATOM 580 O O . GLU A 1 72 ? 16.070 0.728 -15.700 1.00 97.62 72 GLU A O 1
ATOM 585 N N . ILE A 1 73 ? 16.412 -0.376 -17.613 1.00 98.06 73 ILE A N 1
ATOM 586 C CA . ILE A 1 73 ? 15.582 -1.533 -17.240 1.00 98.06 73 ILE A CA 1
ATOM 587 C C . ILE A 1 73 ? 16.183 -2.283 -16.043 1.00 98.06 73 ILE A C 1
ATOM 589 O O . ILE A 1 73 ? 15.437 -2.726 -15.165 1.00 98.06 73 ILE A O 1
ATOM 593 N N . GLU A 1 74 ? 17.503 -2.453 -15.983 1.00 98.00 74 GLU A N 1
ATOM 594 C CA . GLU A 1 74 ? 18.164 -3.102 -14.851 1.00 98.00 74 GLU A CA 1
ATOM 595 C C . GLU A 1 74 ? 17.989 -2.292 -13.560 1.00 98.00 74 GLU A C 1
ATOM 597 O O . GLU A 1 74 ? 17.637 -2.854 -12.517 1.00 98.00 74 GLU A O 1
ATOM 602 N N . ASP A 1 75 ? 18.140 -0.972 -13.638 1.00 98.00 75 ASP A N 1
ATOM 603 C CA . ASP A 1 75 ? 17.909 -0.069 -12.511 1.00 98.00 75 ASP A CA 1
ATOM 604 C C . ASP A 1 75 ? 16.449 -0.104 -12.042 1.00 98.00 75 ASP A C 1
ATOM 606 O O . ASP A 1 75 ? 16.182 -0.216 -10.841 1.00 98.00 75 ASP A O 1
ATOM 610 N N . ILE A 1 76 ? 15.489 -0.117 -12.974 1.00 98.19 76 ILE A N 1
ATOM 611 C CA . ILE A 1 76 ? 14.063 -0.296 -12.669 1.00 98.19 76 ILE A CA 1
ATOM 612 C C . ILE A 1 76 ? 13.824 -1.626 -11.940 1.00 98.19 76 ILE A C 1
ATOM 614 O O . ILE A 1 76 ? 13.082 -1.670 -10.953 1.00 98.19 76 ILE A O 1
ATOM 618 N N . LYS A 1 77 ? 14.454 -2.720 -12.385 1.00 97.38 77 LYS A N 1
ATOM 619 C CA . LYS A 1 77 ? 14.324 -4.037 -11.741 1.00 97.38 77 LYS A CA 1
ATOM 620 C C . LYS A 1 77 ? 14.872 -4.025 -10.316 1.00 97.38 77 LYS A C 1
ATOM 622 O O . LYS A 1 77 ? 14.207 -4.549 -9.419 1.00 97.38 77 LYS A O 1
ATOM 627 N N . LYS A 1 78 ? 16.034 -3.405 -10.087 1.00 97.69 78 LYS A N 1
ATOM 628 C CA . LYS A 1 78 ? 16.617 -3.236 -8.743 1.00 97.69 78 LYS A CA 1
ATOM 629 C C . LYS A 1 78 ? 15.693 -2.414 -7.843 1.00 97.69 78 LYS A C 1
ATOM 631 O O . LYS A 1 78 ? 15.302 -2.888 -6.776 1.00 97.69 78 LYS A O 1
ATOM 636 N N . ALA A 1 79 ? 15.239 -1.254 -8.318 1.00 97.00 79 ALA A N 1
ATOM 637 C CA . ALA A 1 79 ? 14.311 -0.393 -7.587 1.00 97.00 79 ALA A CA 1
ATOM 638 C C . ALA A 1 79 ? 13.002 -1.118 -7.228 1.00 97.00 79 ALA A C 1
ATOM 640 O O . ALA A 1 79 ? 12.486 -0.970 -6.119 1.00 97.00 79 ALA A O 1
ATOM 641 N N . ARG A 1 80 ? 12.486 -1.972 -8.121 1.00 96.44 80 ARG A N 1
ATOM 642 C CA . ARG A 1 80 ? 11.284 -2.780 -7.868 1.00 96.44 80 ARG A CA 1
ATOM 643 C C . ARG A 1 80 ? 11.493 -3.823 -6.775 1.00 96.44 80 ARG A C 1
ATOM 645 O O . ARG A 1 80 ? 10.574 -4.080 -5.996 1.00 96.44 80 ARG A O 1
ATOM 652 N N . VAL A 1 81 ? 12.669 -4.445 -6.707 1.00 97.19 81 VAL A N 1
ATOM 653 C CA . VAL A 1 81 ? 13.007 -5.382 -5.623 1.00 97.19 81 VAL A CA 1
ATOM 654 C C . VAL A 1 81 ? 12.984 -4.664 -4.277 1.00 97.19 81 VAL A C 1
ATOM 656 O O . VAL A 1 81 ? 12.394 -5.176 -3.324 1.00 97.19 81 VAL A O 1
ATOM 659 N N . ASP A 1 82 ? 13.551 -3.465 -4.199 1.00 96.88 82 ASP A N 1
ATOM 660 C CA . ASP A 1 82 ? 13.552 -2.694 -2.958 1.00 96.88 82 ASP A CA 1
ATOM 661 C C . ASP A 1 82 ? 12.154 -2.174 -2.601 1.00 96.88 82 ASP A C 1
ATOM 663 O O . ASP A 1 82 ? 11.722 -2.311 -1.454 1.00 96.88 82 ASP A O 1
ATOM 667 N N . ALA A 1 83 ? 11.373 -1.718 -3.585 1.00 97.38 83 ALA A N 1
ATOM 668 C CA . ALA A 1 83 ? 9.968 -1.362 -3.388 1.00 97.38 83 ALA A CA 1
ATOM 669 C C . ALA A 1 83 ? 9.139 -2.543 -2.848 1.00 97.38 83 ALA A C 1
ATOM 671 O O . ALA A 1 83 ? 8.325 -2.361 -1.942 1.00 97.38 83 ALA A O 1
ATOM 672 N N . LYS A 1 84 ? 9.384 -3.774 -3.327 1.00 97.94 84 LYS A N 1
ATOM 673 C CA . LYS A 1 84 ? 8.734 -4.995 -2.812 1.00 97.94 84 LYS A CA 1
ATOM 674 C C . LYS A 1 84 ? 9.076 -5.268 -1.347 1.00 97.94 84 LYS A C 1
ATOM 676 O O . LYS A 1 84 ? 8.185 -5.662 -0.593 1.00 97.94 84 LYS A O 1
ATOM 681 N N . LYS A 1 85 ? 10.328 -5.052 -0.928 1.00 97.88 85 LYS A N 1
ATOM 682 C CA . LYS A 1 85 ? 10.730 -5.189 0.484 1.00 97.88 85 LYS A CA 1
ATOM 683 C C . LYS A 1 85 ? 9.999 -4.167 1.354 1.00 97.88 85 LYS A C 1
ATOM 685 O O . LYS A 1 85 ? 9.356 -4.547 2.330 1.00 97.88 85 LYS A O 1
ATOM 690 N N . ILE A 1 86 ? 10.000 -2.898 0.942 1.00 97.44 86 ILE A N 1
ATOM 691 C CA . ILE A 1 86 ? 9.296 -1.819 1.652 1.00 97.44 86 ILE A CA 1
ATOM 692 C C . ILE A 1 86 ? 7.794 -2.124 1.738 1.00 97.44 86 ILE A C 1
ATOM 694 O O . ILE A 1 86 ? 7.183 -1.976 2.797 1.00 97.44 86 ILE A O 1
ATOM 698 N N . LEU A 1 87 ? 7.187 -2.604 0.649 1.00 98.12 87 LEU A N 1
ATOM 699 C CA . LEU A 1 87 ? 5.782 -3.003 0.620 1.00 98.12 87 LEU A CA 1
ATOM 700 C C . LEU A 1 87 ? 5.483 -4.118 1.632 1.00 98.12 87 LEU A C 1
ATOM 702 O O . LEU A 1 87 ? 4.470 -4.053 2.330 1.00 98.12 87 LEU A O 1
ATOM 706 N N . ALA A 1 88 ? 6.353 -5.126 1.737 1.00 98.19 88 ALA A N 1
ATOM 707 C CA . ALA A 1 88 ? 6.201 -6.205 2.709 1.00 98.19 88 ALA A CA 1
ATOM 708 C C . ALA A 1 88 ? 6.254 -5.680 4.154 1.00 98.19 88 ALA A C 1
ATOM 710 O O . ALA A 1 88 ? 5.377 -5.999 4.958 1.00 98.19 88 ALA A O 1
ATOM 711 N N . GLU A 1 89 ? 7.207 -4.800 4.469 1.00 97.94 89 GLU A N 1
ATOM 712 C CA . GLU A 1 89 ? 7.303 -4.165 5.789 1.00 97.94 89 GLU A CA 1
ATOM 713 C C . GLU A 1 89 ? 6.066 -3.324 6.128 1.00 97.94 89 GLU A C 1
ATOM 715 O O . GLU A 1 89 ? 5.568 -3.344 7.258 1.00 97.94 89 GLU A O 1
ATOM 720 N N . LYS A 1 90 ? 5.541 -2.575 5.152 1.00 97.94 90 LYS A N 1
ATOM 721 C CA . LYS A 1 90 ? 4.331 -1.762 5.328 1.00 97.94 90 LYS A CA 1
ATOM 722 C C . LYS A 1 90 ? 3.092 -2.628 5.536 1.00 97.94 90 LYS A C 1
ATOM 724 O O . LYS A 1 90 ? 2.274 -2.302 6.395 1.00 97.94 90 LYS A O 1
ATOM 729 N N . ARG A 1 91 ? 2.975 -3.753 4.824 1.00 98.25 91 ARG A N 1
ATOM 730 C CA . ARG A 1 91 ? 1.897 -4.736 5.027 1.00 98.25 91 ARG A CA 1
ATOM 731 C C . ARG A 1 91 ? 1.937 -5.349 6.421 1.00 98.25 91 ARG A C 1
ATOM 733 O O . ARG A 1 91 ? 0.890 -5.470 7.052 1.00 98.25 91 ARG A O 1
ATOM 740 N N . GLU A 1 92 ? 3.123 -5.659 6.935 1.00 98.25 92 GLU A N 1
ATOM 741 C CA . GLU A 1 92 ? 3.249 -6.169 8.301 1.00 98.25 92 GLU A CA 1
ATOM 742 C C . GLU A 1 92 ? 2.869 -5.104 9.343 1.00 98.25 92 GLU A C 1
ATOM 744 O O . GLU A 1 92 ? 2.104 -5.375 10.269 1.00 98.25 92 GLU A O 1
ATOM 749 N N . LYS A 1 93 ? 3.295 -3.849 9.149 1.00 97.56 93 LYS A N 1
ATOM 750 C CA . LYS A 1 93 ? 2.851 -2.724 9.993 1.00 97.56 93 LYS A CA 1
ATOM 751 C C . LYS A 1 93 ? 1.330 -2.540 9.961 1.00 97.56 93 LYS A C 1
ATOM 753 O O . LYS A 1 93 ? 0.726 -2.335 11.014 1.00 97.56 93 LYS A O 1
ATOM 758 N N . LEU A 1 94 ? 0.708 -2.642 8.784 1.00 98.44 94 LEU A N 1
ATOM 759 C CA . LEU A 1 94 ? -0.748 -2.594 8.635 1.00 98.44 94 LEU A CA 1
ATOM 760 C C . LEU A 1 94 ? -1.423 -3.724 9.424 1.00 98.44 94 LEU A C 1
ATOM 762 O O . LEU A 1 94 ? -2.393 -3.465 10.133 1.00 98.44 94 LEU A O 1
ATOM 766 N N . ARG A 1 95 ? -0.892 -4.952 9.362 1.00 98.38 95 ARG A N 1
ATOM 767 C CA . ARG A 1 95 ? -1.423 -6.105 10.106 1.00 98.38 95 ARG A CA 1
ATOM 768 C C . ARG A 1 95 ? -1.470 -5.836 11.611 1.00 98.38 95 ARG A C 1
ATOM 770 O O . ARG A 1 95 ? -2.495 -6.084 12.246 1.00 98.38 95 ARG A O 1
ATOM 777 N N . VAL A 1 96 ? -0.393 -5.286 12.176 1.00 98.19 96 VAL A N 1
ATOM 778 C CA . VAL A 1 96 ? -0.327 -4.941 13.607 1.00 98.19 96 VAL A CA 1
ATOM 779 C C . VAL A 1 96 ? -1.326 -3.834 13.958 1.00 98.19 96 VAL A C 1
ATOM 781 O O . VAL A 1 96 ? -2.070 -3.967 14.930 1.00 98.19 96 VAL A O 1
ATOM 784 N N . ARG A 1 97 ? -1.401 -2.769 13.149 1.00 97.62 97 ARG A N 1
ATOM 785 C CA . ARG A 1 97 ? -2.356 -1.662 13.357 1.00 97.62 97 ARG A CA 1
ATOM 786 C C . ARG A 1 97 ? -3.808 -2.135 13.286 1.00 97.62 97 ARG A C 1
ATOM 788 O O . ARG A 1 97 ? -4.631 -1.726 14.100 1.00 97.62 97 ARG A O 1
ATOM 795 N N . PHE A 1 98 ? -4.116 -3.036 12.358 1.00 98.00 98 PHE A N 1
ATOM 796 C CA . PHE A 1 98 ? -5.448 -3.618 12.228 1.00 98.00 98 PHE A CA 1
ATOM 797 C C . PHE A 1 98 ? -5.815 -4.485 13.439 1.00 98.00 98 PHE A C 1
ATOM 799 O O . PHE A 1 98 ? -6.928 -4.395 13.957 1.00 98.00 98 PHE A O 1
ATOM 806 N N . ALA A 1 99 ? -4.870 -5.279 13.953 1.00 98.12 99 ALA A N 1
ATOM 807 C CA . ALA A 1 99 ? -5.078 -6.045 15.180 1.00 98.12 99 ALA A CA 1
ATOM 808 C C . ALA A 1 99 ? -5.355 -5.131 16.390 1.00 98.12 99 ALA A C 1
ATOM 810 O O . ALA A 1 99 ? -6.243 -5.418 17.195 1.00 98.12 99 ALA A O 1
ATOM 811 N N . GLU A 1 100 ? -4.645 -4.005 16.501 1.00 97.69 100 GLU A N 1
ATOM 812 C CA . GLU A 1 100 ? -4.892 -2.989 17.531 1.00 97.69 100 GLU A CA 1
ATOM 813 C C . GLU A 1 100 ? -6.287 -2.355 17.388 1.00 97.69 100 GLU A C 1
ATOM 815 O O . GLU A 1 100 ? -7.037 -2.284 18.367 1.00 97.69 100 GLU A O 1
ATOM 820 N N . GLN A 1 101 ? -6.682 -1.967 16.172 1.00 98.06 101 GLN A N 1
ATOM 821 C CA . GLN A 1 101 ? -8.024 -1.455 15.886 1.00 98.06 101 GLN A CA 1
ATOM 822 C C . GLN A 1 101 ? -9.106 -2.456 16.322 1.00 98.06 101 GLN A C 1
ATOM 824 O O . GLN A 1 101 ? -10.030 -2.087 17.053 1.00 98.06 101 GLN A O 1
ATOM 829 N N . LYS A 1 102 ? -8.960 -3.735 15.946 1.00 98.06 102 LYS A N 1
ATOM 830 C CA . LYS A 1 102 ? -9.895 -4.802 16.332 1.00 98.06 102 LYS A CA 1
ATOM 831 C C . LYS A 1 102 ? -9.940 -5.045 17.832 1.00 98.06 102 LYS A C 1
ATOM 833 O O . LYS A 1 102 ? -11.017 -5.262 18.384 1.00 98.06 102 LYS A O 1
ATOM 838 N N . ARG A 1 103 ? -8.807 -4.939 18.525 1.00 97.88 103 ARG A N 1
ATOM 839 C CA . ARG A 1 103 ? -8.782 -5.012 19.989 1.00 97.88 103 ARG A CA 1
ATOM 840 C C . ARG A 1 103 ? -9.651 -3.919 20.614 1.00 97.88 103 ARG A C 1
ATOM 842 O O . ARG A 1 103 ? -10.420 -4.214 21.528 1.00 97.88 103 ARG A O 1
ATOM 849 N N . TYR A 1 104 ? -9.549 -2.677 20.141 1.00 97.81 104 TYR A N 1
ATOM 850 C CA . TYR A 1 104 ? -10.384 -1.590 20.656 1.00 97.81 104 TYR A CA 1
ATOM 851 C C . TYR A 1 104 ? -11.866 -1.774 20.323 1.00 97.81 104 TYR A C 1
ATOM 853 O O . TYR A 1 104 ? -12.701 -1.520 21.189 1.00 97.81 104 TYR A O 1
ATOM 861 N N . GLU A 1 105 ? -12.190 -2.270 19.129 1.00 96.81 105 GLU A N 1
ATOM 862 C CA . GLU A 1 105 ? -13.561 -2.617 18.724 1.00 96.81 105 GLU A CA 1
ATOM 863 C C . GLU A 1 105 ? -14.206 -3.595 19.716 1.00 96.81 105 GLU A C 1
ATOM 865 O O . GLU A 1 105 ? -15.228 -3.282 20.330 1.00 96.81 105 GLU A O 1
ATOM 870 N N . ILE A 1 106 ? -13.528 -4.715 19.987 1.00 97.56 106 ILE A N 1
ATOM 871 C CA . ILE A 1 106 ? -13.993 -5.753 20.918 1.00 97.56 106 ILE A CA 1
ATOM 872 C C . ILE A 1 106 ? -14.178 -5.189 22.332 1.00 97.56 106 ILE A C 1
ATOM 874 O O . ILE A 1 106 ? -15.152 -5.502 23.018 1.00 97.56 106 ILE A O 1
ATOM 878 N N . LEU A 1 107 ? -13.252 -4.347 22.803 1.00 96.94 107 LEU A N 1
ATOM 879 C CA . LEU A 1 107 ? -13.369 -3.727 24.126 1.00 96.94 107 LEU A CA 1
ATOM 880 C C . LEU A 1 107 ? -14.582 -2.788 24.213 1.00 96.94 107 LEU A C 1
ATOM 882 O O . LEU A 1 107 ? -15.233 -2.728 25.259 1.00 96.94 107 LEU A O 1
ATOM 886 N N . ILE A 1 108 ? -14.900 -2.058 23.137 1.00 96.50 108 ILE A N 1
ATOM 887 C CA . ILE A 1 108 ? -16.085 -1.191 23.080 1.00 96.50 108 ILE A CA 1
ATOM 888 C C . ILE A 1 108 ? -17.351 -2.039 23.165 1.00 96.50 108 ILE A C 1
ATOM 890 O O . ILE A 1 108 ? -18.248 -1.709 23.943 1.00 96.50 108 ILE A O 1
ATOM 894 N N . GLU A 1 109 ? -17.421 -3.126 22.401 1.00 95.81 109 GLU A N 1
ATOM 895 C CA . GLU A 1 109 ? -18.561 -4.046 22.399 1.00 95.81 109 GLU A CA 1
ATOM 896 C C . GLU A 1 109 ? -18.784 -4.683 23.769 1.00 95.81 109 GLU A C 1
ATOM 898 O O . GLU A 1 109 ? -19.890 -4.612 24.307 1.00 95.81 109 GLU A O 1
ATOM 903 N N . ARG A 1 110 ? -17.727 -5.218 24.392 1.00 96.19 110 ARG A N 1
ATOM 904 C CA . ARG A 1 110 ? -17.804 -5.793 25.744 1.00 96.19 110 ARG A CA 1
ATOM 905 C C . ARG A 1 110 ? -18.323 -4.780 26.756 1.00 96.19 110 ARG A C 1
ATOM 907 O O . ARG A 1 110 ? -19.261 -5.074 27.489 1.00 96.19 110 ARG A O 1
ATOM 914 N N . LYS A 1 111 ? -17.792 -3.556 26.733 1.00 94.62 111 LYS A N 1
ATOM 915 C CA . LYS A 1 111 ? -18.218 -2.499 27.656 1.00 94.62 111 LYS A CA 1
ATOM 916 C C . LYS A 1 111 ? -19.668 -2.060 27.430 1.00 94.62 111 LYS A C 1
ATOM 918 O O . LYS A 1 111 ? -20.353 -1.695 28.381 1.00 94.62 111 LYS A O 1
ATOM 923 N N . ARG A 1 112 ? -20.153 -2.086 26.185 1.00 94.75 112 ARG A N 1
ATOM 924 C CA . ARG A 1 112 ? -21.571 -1.843 25.867 1.00 94.75 112 ARG A CA 1
ATOM 925 C C . ARG A 1 112 ? -22.463 -2.946 26.431 1.00 94.75 112 ARG A C 1
ATOM 927 O O . ARG A 1 112 ? -23.501 -2.637 27.008 1.00 94.75 112 ARG A O 1
ATOM 934 N N . LEU A 1 113 ? -22.053 -4.207 26.299 1.00 95.75 113 LEU A N 1
ATOM 935 C CA . LEU A 1 113 ? -22.783 -5.344 26.861 1.00 95.75 113 LEU A CA 1
ATOM 936 C C . LEU A 1 113 ? -22.819 -5.294 28.391 1.00 95.75 113 LEU A C 1
ATOM 938 O O . LEU A 1 113 ? -23.871 -5.523 28.978 1.00 95.75 113 LEU A O 1
ATOM 942 N N . GLU A 1 114 ? -21.698 -4.959 29.031 1.00 95.06 114 GLU A N 1
ATOM 943 C CA . GLU A 1 114 ? -21.622 -4.759 30.483 1.00 95.06 114 GLU A CA 1
ATOM 944 C C . GLU A 1 114 ? -22.573 -3.655 30.948 1.00 95.06 114 GLU A C 1
ATOM 946 O O . GLU A 1 114 ? -23.344 -3.878 31.877 1.00 95.06 114 GLU A O 1
ATOM 951 N N . PHE A 1 115 ? -22.574 -2.505 30.265 1.00 93.25 115 PHE A N 1
ATOM 952 C CA . PHE A 1 115 ? -23.466 -1.395 30.594 1.00 93.25 115 PHE A CA 1
ATOM 953 C C . PHE A 1 115 ? -24.940 -1.783 30.429 1.00 93.25 115 PHE A C 1
ATOM 955 O O . PHE A 1 115 ? -25.751 -1.549 31.316 1.00 93.25 115 PHE A O 1
ATOM 962 N N . LYS A 1 116 ? -25.291 -2.464 29.332 1.00 95.06 116 LYS A N 1
ATOM 963 C CA . LYS A 1 116 ? -26.660 -2.952 29.121 1.00 95.06 116 LYS A CA 1
ATOM 964 C C . LYS A 1 116 ? -27.091 -3.920 30.226 1.00 95.06 116 LYS A C 1
ATOM 966 O O . LYS A 1 116 ? -28.193 -3.797 30.745 1.00 95.06 116 LYS A O 1
ATOM 971 N N . LYS A 1 117 ? -26.215 -4.851 30.617 1.00 95.56 117 LYS A N 1
ATOM 972 C CA . LYS A 1 117 ? -26.486 -5.788 31.715 1.00 95.56 117 LYS A CA 1
ATOM 973 C C . LYS A 1 117 ? -26.635 -5.078 33.059 1.00 95.56 117 LYS A C 1
ATOM 975 O O . LYS A 1 117 ? -27.456 -5.506 33.861 1.00 95.56 117 LYS A O 1
ATOM 980 N N . SER A 1 118 ? -25.844 -4.039 33.334 1.00 93.69 118 SER A N 1
ATOM 9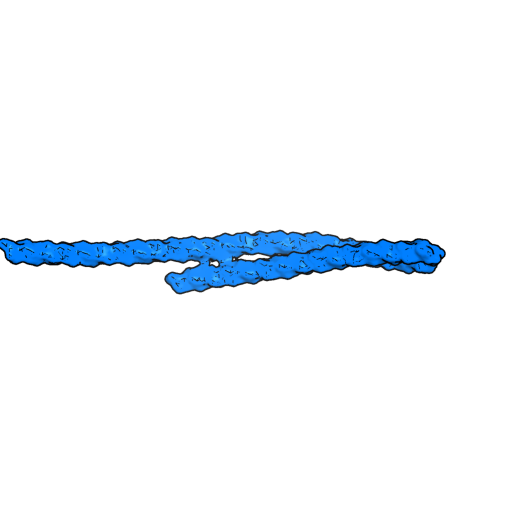81 C CA . SER A 1 118 ? -25.972 -3.292 34.588 1.00 93.69 118 SER A CA 1
ATOM 982 C C . SER A 1 118 ? -27.275 -2.507 34.656 1.00 93.69 118 SER A C 1
ATOM 984 O O . SER A 1 118 ? -27.896 -2.500 35.709 1.00 93.69 118 SER A O 1
ATOM 986 N N . GLU A 1 119 ? -27.705 -1.895 33.553 1.00 93.56 119 GLU A N 1
ATOM 987 C CA . GLU A 1 119 ? -28.973 -1.156 33.507 1.00 93.56 119 GLU A CA 1
ATOM 988 C C . GLU A 1 119 ? -30.165 -2.108 33.669 1.00 93.56 119 GLU A C 1
ATOM 990 O O . GLU A 1 119 ? -30.983 -1.896 34.552 1.00 93.56 119 GLU A O 1
ATOM 995 N N . GLN A 1 120 ? -30.178 -3.241 32.956 1.00 93.38 120 GLN A N 1
ATOM 996 C CA . GLN A 1 120 ? -31.211 -4.274 33.12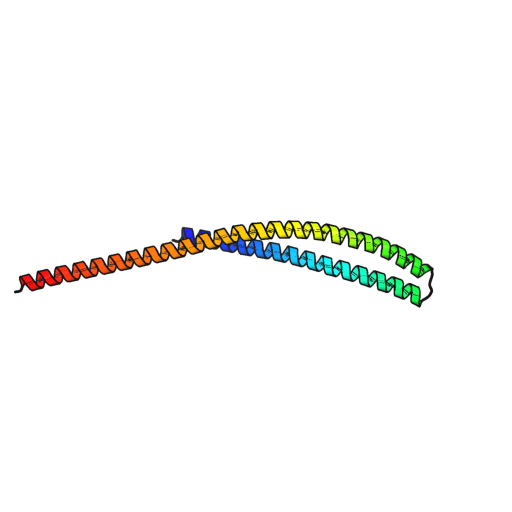9 1.00 93.38 120 GLN A CA 1
ATOM 997 C C . GLN A 1 120 ? -31.293 -4.806 34.567 1.00 93.38 120 GLN A C 1
ATOM 999 O O . GLN A 1 120 ? -32.378 -5.069 35.072 1.00 93.38 120 GLN A O 1
ATOM 1004 N N . LYS A 1 121 ? -30.147 -4.975 35.242 1.00 94.25 121 LYS A N 1
ATOM 1005 C CA . LYS A 1 121 ? -30.124 -5.399 36.649 1.00 94.25 121 LYS A CA 1
ATOM 1006 C C . LYS A 1 121 ? -30.694 -4.342 37.593 1.00 94.25 121 LYS A C 1
ATOM 1008 O O . LYS A 1 121 ? -31.330 -4.721 38.567 1.00 94.25 121 LYS A O 1
ATOM 1013 N N . LYS A 1 122 ? -30.446 -3.054 37.333 1.00 93.00 122 LYS A N 1
ATOM 1014 C CA . LYS A 1 122 ? -31.023 -1.962 38.129 1.00 93.00 122 LYS A CA 1
ATOM 1015 C C . LYS A 1 122 ? -32.529 -1.874 37.925 1.00 93.00 122 LYS A C 1
ATOM 1017 O O . LYS A 1 122 ? -33.252 -1.878 38.906 1.00 93.00 122 LYS A O 1
ATOM 1022 N N . GLU A 1 123 ? -32.983 -1.892 36.672 1.00 90.19 123 GLU A N 1
ATOM 1023 C CA . GLU A 1 123 ?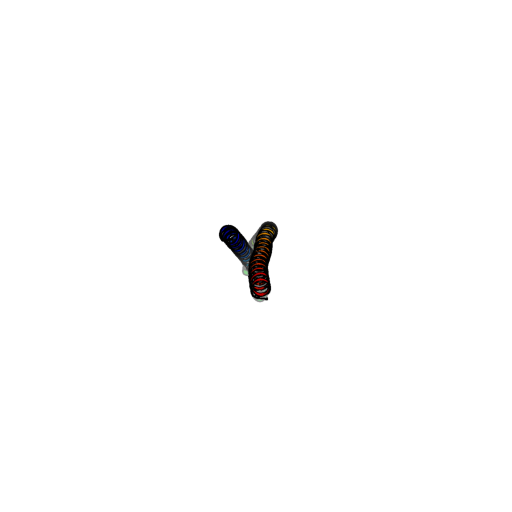 -34.412 -1.885 36.335 1.00 90.19 123 GLU A CA 1
ATOM 1024 C C . GLU A 1 123 ? -35.145 -3.064 36.993 1.00 90.19 123 GLU A C 1
ATOM 1026 O O . GLU A 1 123 ? -36.212 -2.883 37.572 1.00 90.19 123 GLU A O 1
ATOM 1031 N N . GLN A 1 124 ? -34.556 -4.266 36.971 1.00 89.19 124 GLN A N 1
ATOM 1032 C CA . GLN A 1 124 ? -35.135 -5.426 37.651 1.00 89.19 124 GLN A CA 1
ATOM 1033 C C . GLN A 1 124 ? -35.204 -5.231 39.171 1.00 89.19 124 GLN A C 1
ATOM 1035 O O . GLN A 1 124 ? -36.236 -5.520 39.765 1.00 89.19 124 GLN A O 1
ATOM 1040 N N . ALA A 1 125 ? -34.139 -4.720 39.796 1.00 91.62 125 ALA A N 1
ATOM 1041 C CA . ALA A 1 125 ? -34.126 -4.467 41.235 1.00 91.62 125 ALA A CA 1
ATOM 1042 C C . ALA A 1 125 ? -35.187 -3.429 41.648 1.00 91.62 125 ALA A C 1
ATOM 1044 O O . ALA A 1 125 ? -35.883 -3.631 42.637 1.00 91.62 125 ALA A O 1
ATOM 1045 N N . GLU A 1 126 ? -35.365 -2.363 40.862 1.00 90.56 126 GLU A N 1
ATOM 1046 C CA . GLU A 1 126 ? -36.407 -1.352 41.090 1.00 90.56 126 GLU A CA 1
ATOM 1047 C C . GLU A 1 126 ? -37.823 -1.947 40.974 1.00 90.56 126 GLU A C 1
ATOM 1049 O O . GLU A 1 126 ? -38.697 -1.650 41.790 1.00 90.56 126 GLU A O 1
ATOM 1054 N N . LEU A 1 127 ? -38.063 -2.826 39.992 1.00 90.12 127 LEU A N 1
ATOM 1055 C CA . LEU A 1 127 ? -39.342 -3.533 39.847 1.00 90.12 127 LEU A CA 1
ATOM 1056 C C . LEU A 1 127 ? -39.612 -4.494 41.014 1.00 90.12 127 LEU A C 1
ATOM 1058 O O . LEU A 1 127 ? -40.742 -4.553 41.505 1.00 90.12 127 LEU A O 1
ATOM 1062 N N . ASP A 1 128 ? -38.590 -5.220 41.467 1.00 90.31 128 ASP A N 1
ATOM 1063 C CA . ASP A 1 128 ? -38.694 -6.151 42.593 1.00 90.31 128 ASP A CA 1
ATOM 1064 C C . ASP A 1 128 ? -38.997 -5.400 43.905 1.00 90.31 128 ASP A C 1
ATOM 1066 O O . ASP A 1 128 ? -39.851 -5.831 44.688 1.00 90.31 128 ASP A O 1
ATOM 1070 N N . GLU A 1 129 ? -38.368 -4.239 44.130 1.00 85.81 129 GLU A N 1
ATOM 1071 C CA . GLU A 1 129 ? -38.661 -3.357 45.268 1.00 85.81 129 GLU A CA 1
ATOM 1072 C C . GLU A 1 129 ? -40.109 -2.849 45.231 1.00 85.81 129 GLU A C 1
ATOM 1074 O O . GLU A 1 129 ? -40.837 -2.970 46.220 1.00 85.81 129 GLU A O 1
ATOM 1079 N N . LEU A 1 130 ? -40.573 -2.346 44.081 1.00 85.31 130 LEU A N 1
ATOM 1080 C CA . LEU A 1 130 ? -41.955 -1.880 43.913 1.00 85.31 130 LEU A CA 1
ATOM 1081 C C . LEU A 1 130 ? -42.980 -3.000 44.133 1.00 85.31 130 LEU A C 1
ATOM 1083 O O . LEU A 1 130 ? -44.019 -2.774 44.759 1.00 85.31 130 LEU A O 1
ATOM 1087 N N . SER A 1 131 ? -42.693 -4.207 43.637 1.00 82.44 131 SER A N 1
ATOM 1088 C CA . SER A 1 131 ? -43.536 -5.386 43.852 1.00 82.44 131 SER A CA 1
ATOM 1089 C C . SER A 1 131 ? -43.610 -5.753 45.335 1.00 82.44 131 SER A C 1
ATOM 1091 O O . SER A 1 131 ? -44.694 -6.024 45.850 1.00 82.44 131 SER A O 1
ATOM 1093 N N . SER A 1 132 ? -42.474 -5.711 46.034 1.00 80.06 132 SER A N 1
ATOM 1094 C CA . SER A 1 132 ? -42.385 -6.025 47.463 1.00 80.06 132 SER A CA 1
ATOM 1095 C C . SER A 1 132 ? -43.161 -5.015 48.315 1.00 80.06 132 SER A C 1
ATOM 1097 O O . SER A 1 132 ? -43.947 -5.408 49.173 1.00 80.06 132 SER A O 1
ATOM 1099 N N . VAL A 1 133 ? -43.022 -3.714 48.034 1.00 79.50 133 VAL A N 1
ATOM 1100 C CA . VAL A 1 133 ? -43.782 -2.653 48.723 1.00 79.50 133 VAL A CA 1
ATOM 1101 C C . VAL A 1 133 ? -45.286 -2.818 48.503 1.00 79.50 133 VAL A C 1
ATOM 1103 O O . VAL A 1 133 ? -46.068 -2.694 49.444 1.00 79.50 133 VAL A O 1
ATOM 1106 N N . ARG A 1 134 ? -45.709 -3.129 47.272 1.00 74.25 134 ARG A N 1
ATOM 1107 C CA . ARG A 1 134 ? -47.129 -3.320 46.957 1.00 74.25 134 ARG A CA 1
ATOM 1108 C C . ARG A 1 134 ? -47.716 -4.549 47.664 1.00 74.25 134 ARG A C 1
ATOM 1110 O O . ARG A 1 134 ? -48.855 -4.479 48.115 1.00 74.25 134 ARG A O 1
ATOM 1117 N N . HIS A 1 135 ? -46.945 -5.629 47.799 1.00 74.94 135 HIS A N 1
ATOM 1118 C CA . HIS A 1 135 ? -47.353 -6.816 48.555 1.00 74.94 135 HIS A CA 1
ATOM 1119 C C . HIS A 1 135 ? -47.576 -6.492 50.038 1.00 74.94 135 HIS A C 1
ATOM 1121 O O . HIS A 1 135 ? -48.644 -6.783 50.571 1.00 74.94 135 HIS A O 1
ATOM 1127 N N . ILE A 1 136 ? -46.615 -5.805 50.669 1.00 75.31 136 ILE A N 1
ATOM 1128 C CA . ILE A 1 136 ? -46.690 -5.398 52.082 1.00 75.31 136 ILE A CA 1
ATOM 1129 C C . ILE A 1 136 ? -47.922 -4.523 52.343 1.00 75.31 136 ILE A C 1
ATOM 1131 O O . ILE A 1 136 ? -48.625 -4.722 53.328 1.00 75.31 136 ILE A O 1
ATOM 1135 N N . LEU A 1 137 ? -48.211 -3.568 51.453 1.00 72.38 137 LEU A N 1
ATOM 1136 C CA . LEU A 1 137 ? -49.395 -2.714 51.580 1.00 72.38 137 LEU A CA 1
ATOM 1137 C C . LEU A 1 137 ? -50.701 -3.508 51.429 1.00 72.38 137 LEU A C 1
ATOM 1139 O O . LEU A 1 137 ? -51.645 -3.252 52.164 1.00 72.38 137 LEU A O 1
ATOM 1143 N N . SER A 1 138 ? -50.751 -4.500 50.534 1.00 69.81 138 SER A N 1
ATOM 1144 C CA . SER A 1 138 ? -51.949 -5.338 50.377 1.00 69.81 138 SER A CA 1
ATOM 1145 C C . SER A 1 138 ? -52.215 -6.266 51.569 1.00 69.81 138 SER A C 1
ATOM 1147 O O . SER A 1 138 ? -53.372 -6.534 51.884 1.00 69.81 138 SER A O 1
ATOM 1149 N N . GLU A 1 139 ? -51.165 -6.727 52.253 1.00 66.62 139 GLU A N 1
ATOM 1150 C CA . GLU A 1 139 ? -51.290 -7.527 53.478 1.00 66.62 139 GLU A CA 1
ATOM 1151 C C . GLU A 1 139 ? -51.679 -6.680 54.694 1.00 66.62 139 GLU A C 1
ATOM 1153 O O . GLU A 1 139 ? -52.314 -7.194 55.606 1.00 66.62 139 GLU A O 1
ATOM 1158 N N . ALA A 1 140 ? -51.322 -5.392 54.718 1.00 62.97 140 ALA A N 1
ATOM 1159 C CA . ALA A 1 140 ? -51.706 -4.475 55.791 1.00 62.97 140 ALA A CA 1
ATOM 1160 C C . ALA A 1 140 ? -53.179 -4.025 55.717 1.00 62.97 140 ALA A C 1
ATOM 1162 O O . ALA A 1 140 ? -53.745 -3.642 56.740 1.00 62.97 140 ALA A O 1
ATOM 1163 N N . ASP A 1 141 ? -53.784 -4.076 54.526 1.00 55.97 141 ASP A N 1
ATOM 1164 C CA . ASP A 1 141 ? -55.191 -3.727 54.275 1.00 55.97 141 ASP A CA 1
ATOM 1165 C C . ASP A 1 141 ? -56.156 -4.939 54.371 1.00 55.97 141 ASP A C 1
ATOM 1167 O O . ASP A 1 141 ? -57.359 -4.777 54.145 1.00 55.97 141 ASP A O 1
ATOM 1171 N N . SER A 1 142 ? -55.648 -6.141 54.691 1.00 52.56 142 SER A N 1
ATOM 1172 C CA . SER A 1 142 ? -56.414 -7.399 54.851 1.00 52.56 142 SER A CA 1
ATOM 1173 C C . SER A 1 142 ? -56.629 -7.766 56.320 1.00 52.56 142 SER A C 1
ATOM 1175 O O . SER A 1 142 ? -57.737 -8.254 56.642 1.00 52.56 142 SER A O 1
#

Secondary structure (DSSP, 8-state):
-HHHHHHHHHHHHHHHHHHHHHHHHHHHHHHHHHHHHHHHHHHHHHHHHHHHHT-HHHHHHHHHHHHHHHHHHHHHHHHHHHHHHHHHHHHHHHHHHHHHHHHHHHHHHHHHHHHHHHHHHHHHHHHHHHHHHHHHHHHHT-

Sequence (142 aa):
MKTLQSLYKIATKKVEESQEEIAKIVDVMQQMDDRERKLLNQIDYEYGNATSQSDALLYSFAGKFSEKSKDEIEDIKKARVDAKKILAEKREKLRVRFAEQKRYEILIERKRLEFKKSEQKKEQAELDELSSVRHILSEADS